Protein AF-A0A3A4VV15-F1 (afdb_monomer)

Solvent-accessible surface area (backbone atoms only — not comparable to full-atom values): 4952 Å² total; per-residue (Å²): 114,47,76,54,71,45,36,77,77,74,54,26,33,88,49,68,53,83,89,43,46,68,59,48,43,64,73,74,45,69,90,65,75,90,44,69,48,74,42,68,45,74,92,57,48,87,40,56,74,46,74,42,51,92,79,75,78,85,54,70,32,43,31,31,53,48,59,46,52,63,87,14,50,79,45,78,44,75,62,129

Foldseek 3Di:
DADDPCCVVPQWDWDADPVCVVVCCVPPVPPPAFDKDWDFQPVPFPFDWDFDDPPPPPGTTIITRDGGDCVRGPDIDGDD

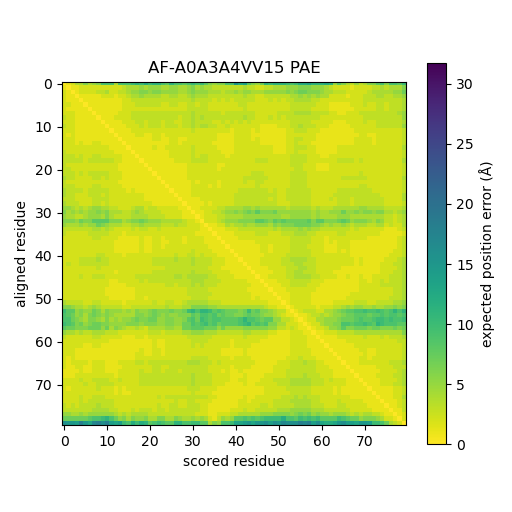Radius of gyration: 12.59 Å; Cα contacts (8 Å, |Δi|>4): 123; chains: 1; bounding box: 30×32×28 Å

Nearest PDB structures (foldseek):
  2o0q-assembly1_A  TM=8.803E-01  e=4.256E-04  Caulobacter vibrioides
  2o0p-assembly1_A  TM=8.741E-01  e=4.518E-04  Caulobacter vibrioides

Sequence (80 aa):
MYSADSLVKEGFIHCCTKSQVEGVIKAWFRGESDLILLEIEPALLSAEVKYEDSHGTGELFPHVYGPLNLDAVIRATVCA

Structure (mmCIF, N/CA/C/O backbone):
data_AF-A0A3A4VV15-F1
#
_entry.id   AF-A0A3A4VV15-F1
#
loop_
_atom_site.group_PDB
_atom_site.id
_atom_site.type_symbol
_atom_site.label_atom_id
_atom_site.label_alt_id
_atom_site.label_comp_id
_atom_site.label_asym_id
_atom_site.label_entity_id
_atom_site.label_seq_id
_atom_site.pdbx_PDB_ins_code
_atom_site.Cartn_x
_atom_site.Cartn_y
_atom_site.Cartn_z
_atom_site.occupancy
_atom_site.B_iso_or_equiv
_atom_site.auth_seq_id
_atom_site.auth_comp_id
_atom_site.auth_asym_id
_atom_site.auth_atom_id
_atom_site.pdbx_PDB_model_num
ATOM 1 N N . MET A 1 1 ? -1.164 -11.937 -10.214 1.00 84.31 1 MET A N 1
ATOM 2 C CA . MET A 1 1 ? -0.871 -10.511 -9.963 1.00 84.31 1 MET A CA 1
ATOM 3 C C . MET A 1 1 ? -2.171 -9.829 -9.588 1.00 84.31 1 MET A C 1
ATOM 5 O O . MET A 1 1 ? -3.196 -10.187 -10.158 1.00 84.31 1 MET A O 1
ATOM 9 N N . TYR A 1 2 ? -2.132 -8.916 -8.625 1.00 93.19 2 TYR A N 1
ATOM 10 C CA . TYR A 1 2 ? -3.272 -8.100 -8.211 1.00 93.19 2 TYR A CA 1
ATOM 11 C C . TYR A 1 2 ? -3.205 -6.725 -8.889 1.00 93.19 2 TYR A C 1
ATOM 13 O O . TYR A 1 2 ? -2.118 -6.184 -9.087 1.00 93.19 2 TYR A O 1
ATOM 21 N N . SER A 1 3 ? -4.360 -6.161 -9.236 1.00 93.31 3 SER A N 1
ATOM 22 C CA . SER A 1 3 ? -4.486 -4.805 -9.774 1.00 93.31 3 SER A CA 1
ATOM 23 C C . SER A 1 3 ? -5.574 -4.073 -9.004 1.00 93.31 3 SER A C 1
ATOM 25 O O . SER A 1 3 ? -6.664 -4.614 -8.837 1.00 93.31 3 SER A O 1
ATOM 27 N N . ALA A 1 4 ? -5.281 -2.850 -8.566 1.00 94.31 4 ALA A N 1
ATOM 28 C CA . ALA A 1 4 ? -6.262 -1.973 -7.936 1.00 94.31 4 ALA A CA 1
ATOM 29 C C . ALA A 1 4 ? -6.911 -1.044 -8.971 1.00 94.31 4 ALA A C 1
ATOM 31 O O . ALA A 1 4 ? -6.314 -0.734 -10.004 1.00 94.31 4 ALA A O 1
ATOM 32 N N . ASP A 1 5 ? -8.097 -0.532 -8.652 1.00 96.69 5 ASP A N 1
ATOM 33 C CA . ASP A 1 5 ? -8.786 0.497 -9.439 1.00 96.69 5 ASP A CA 1
ATOM 34 C C . ASP A 1 5 ? -7.937 1.762 -9.637 1.00 96.69 5 ASP A C 1
ATOM 36 O O . ASP A 1 5 ? -7.945 2.349 -10.721 1.00 96.69 5 ASP A O 1
ATOM 40 N N . SER A 1 6 ? -7.185 2.170 -8.609 1.00 96.44 6 SER A N 1
ATOM 41 C CA . SER A 1 6 ? -6.311 3.347 -8.664 1.00 96.44 6 SER A CA 1
ATOM 42 C C . SER A 1 6 ? -5.182 3.172 -9.683 1.00 96.44 6 SER A C 1
ATOM 44 O O . SER A 1 6 ? -4.803 4.130 -10.344 1.00 96.44 6 SER A O 1
ATOM 46 N N . LEU A 1 7 ? -4.704 1.944 -9.927 1.00 97.19 7 LEU A N 1
ATOM 47 C CA . LEU A 1 7 ? -3.695 1.705 -10.963 1.00 97.19 7 LEU A CA 1
ATOM 48 C C . LEU A 1 7 ? -4.234 2.058 -12.356 1.00 97.19 7 LEU A C 1
ATOM 50 O O . LEU A 1 7 ? -3.506 2.602 -13.178 1.00 97.19 7 LEU A O 1
ATOM 54 N N . VAL A 1 8 ? -5.516 1.784 -12.609 1.00 96.69 8 VAL A N 1
ATOM 55 C CA . VAL A 1 8 ? -6.171 2.085 -13.891 1.00 96.69 8 VAL A CA 1
ATOM 56 C C . VAL A 1 8 ? -6.523 3.569 -14.008 1.00 96.69 8 VAL A C 1
ATOM 58 O O . VAL A 1 8 ? -6.398 4.142 -15.08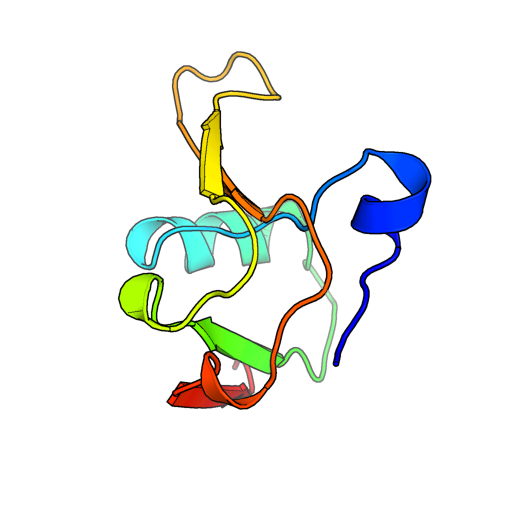8 1.00 96.69 8 VAL A O 1
ATOM 61 N N . LYS A 1 9 ? -6.987 4.187 -12.916 1.00 97.38 9 LYS A N 1
ATOM 62 C CA . LYS A 1 9 ? -7.493 5.572 -12.913 1.00 97.38 9 LYS A CA 1
ATOM 63 C C . LYS A 1 9 ? -6.389 6.618 -12.745 1.00 97.38 9 LYS A C 1
ATOM 65 O O . LYS A 1 9 ? -6.480 7.690 -13.333 1.00 97.38 9 LYS A O 1
ATOM 70 N N . GLU A 1 10 ? -5.370 6.304 -11.954 1.00 96.38 10 GLU A N 1
ATOM 71 C CA . GLU A 1 10 ? -4.356 7.250 -11.466 1.00 96.38 10 GLU A CA 1
ATOM 72 C C . GLU A 1 10 ? -2.930 6.836 -11.860 1.00 96.38 10 GLU A C 1
ATOM 74 O O . GLU A 1 10 ? -2.021 7.662 -11.863 1.00 96.38 10 GLU A O 1
ATOM 79 N N . GLY A 1 11 ? -2.730 5.574 -12.257 1.00 97.00 11 GLY A N 1
ATOM 80 C CA . GLY A 1 11 ? -1.436 5.053 -12.707 1.00 97.00 11 GLY A CA 1
ATOM 81 C C . GLY A 1 11 ? -0.589 4.407 -11.609 1.00 97.00 11 GLY A C 1
ATOM 82 O O . GLY A 1 11 ? 0.524 3.966 -11.895 1.00 97.00 11 GLY A O 1
ATOM 83 N N . PHE A 1 12 ? -1.102 4.306 -10.377 1.00 97.31 12 PHE A N 1
ATOM 84 C CA . PHE A 1 12 ? -0.414 3.657 -9.257 1.00 97.31 12 PHE A CA 1
ATOM 85 C C . PHE A 1 12 ? -1.375 3.082 -8.202 1.00 97.31 12 PHE A C 1
ATOM 87 O O . PHE A 1 12 ? -2.549 3.443 -8.112 1.00 97.31 12 PHE A O 1
ATOM 94 N N . ILE A 1 13 ? -0.879 2.153 -7.385 1.00 97.56 13 ILE A N 1
ATOM 95 C CA . ILE A 1 13 ? -1.581 1.624 -6.209 1.00 97.56 13 ILE A CA 1
ATOM 96 C C . ILE A 1 13 ? -1.165 2.442 -4.985 1.00 97.56 13 ILE A C 1
ATOM 98 O O . ILE A 1 13 ? 0.030 2.537 -4.695 1.00 97.56 13 ILE A O 1
ATOM 102 N N . HIS A 1 14 ? -2.136 3.002 -4.257 1.00 97.25 14 HIS A N 1
ATOM 103 C CA . HIS A 1 14 ? -1.862 3.662 -2.981 1.00 97.25 14 HIS A CA 1
ATOM 104 C C . HIS A 1 14 ? -1.412 2.650 -1.936 1.00 97.25 14 HIS A C 1
ATOM 106 O O . HIS A 1 14 ? -2.063 1.627 -1.714 1.00 97.25 14 HIS A O 1
ATOM 112 N N . CYS A 1 15 ? -0.312 2.952 -1.264 1.00 97.19 15 CYS A N 1
ATOM 113 C CA . CYS A 1 15 ? 0.147 2.232 -0.092 1.00 97.19 15 CYS A CA 1
ATOM 114 C C . CYS A 1 15 ? 0.427 3.233 1.030 1.00 97.19 15 CYS A C 1
ATOM 116 O O . CYS A 1 15 ? 0.446 4.447 0.838 1.00 97.19 15 CYS A O 1
ATOM 118 N N . CYS A 1 16 ? 0.648 2.715 2.230 1.00 97.06 16 CYS A N 1
ATOM 119 C CA . CYS A 1 16 ? 1.072 3.518 3.362 1.00 97.06 16 CYS A CA 1
ATOM 120 C C . CYS A 1 16 ? 2.175 2.792 4.124 1.00 97.06 16 CYS A C 1
ATOM 122 O O . CYS A 1 16 ? 2.308 1.568 4.054 1.00 97.06 16 CYS A O 1
ATOM 124 N N . THR A 1 17 ? 2.995 3.555 4.834 1.00 97.06 17 THR A N 1
ATOM 125 C CA . THR A 1 17 ? 3.957 2.982 5.774 1.00 97.06 17 THR A CA 1
ATOM 126 C C . THR A 1 17 ? 3.233 2.444 7.004 1.00 97.06 17 THR A C 1
ATOM 128 O O . THR A 1 17 ? 2.109 2.834 7.322 1.00 97.06 17 THR A O 1
ATOM 131 N N . LYS A 1 18 ? 3.909 1.582 7.767 1.00 96.06 18 LYS A N 1
ATOM 132 C CA . LYS A 1 18 ? 3.346 0.989 8.985 1.00 96.06 18 LYS A CA 1
ATOM 133 C C . LYS A 1 18 ? 2.819 2.031 9.983 1.00 96.06 18 LYS A C 1
ATOM 135 O O . LYS A 1 18 ? 1.786 1.801 10.601 1.00 96.06 18 LYS A O 1
ATOM 140 N N . SER A 1 19 ? 3.504 3.164 10.144 1.00 96.38 19 SER A N 1
ATOM 141 C CA . SER A 1 19 ? 3.085 4.244 11.052 1.00 96.38 19 SER A CA 1
ATOM 142 C C . SER A 1 19 ? 1.858 5.018 10.565 1.00 96.38 19 SER A C 1
ATOM 144 O O . SER A 1 19 ? 1.210 5.676 11.368 1.00 96.38 19 SER A O 1
ATOM 146 N N . GLN A 1 20 ? 1.531 4.937 9.274 1.00 96.44 20 GLN A N 1
ATOM 147 C CA . GLN A 1 20 ? 0.411 5.652 8.655 1.00 96.44 20 GLN A CA 1
ATOM 148 C C . GLN A 1 20 ? -0.891 4.839 8.640 1.00 96.44 20 GLN A C 1
ATOM 150 O O . GLN A 1 20 ? -1.956 5.410 8.409 1.00 96.44 20 GLN A O 1
ATOM 155 N N . VAL A 1 21 ? -0.830 3.529 8.910 1.00 95.56 21 VAL A N 1
ATOM 156 C CA . VAL A 1 21 ? -1.973 2.602 8.799 1.00 95.56 21 VAL A CA 1
ATOM 157 C C . VAL A 1 21 ? -3.199 3.090 9.574 1.00 95.56 21 VAL A C 1
ATOM 159 O O . VAL A 1 21 ? -4.287 3.156 9.010 1.00 95.56 21 VAL A O 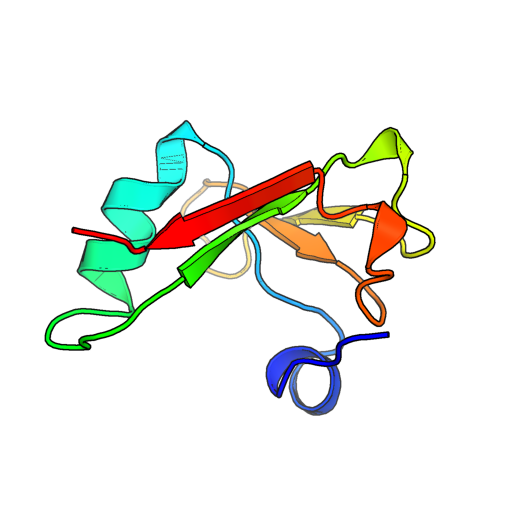1
ATOM 162 N N . GLU A 1 22 ? -3.038 3.476 10.843 1.00 94.50 22 GLU A N 1
ATOM 163 C CA . GLU A 1 22 ? -4.160 3.935 11.677 1.00 94.50 22 GLU A CA 1
ATOM 164 C C . GLU A 1 22 ? -4.827 5.193 11.093 1.00 94.50 22 GLU A C 1
ATOM 166 O O . GLU A 1 22 ? -6.055 5.278 11.010 1.00 94.50 22 GLU A O 1
ATOM 171 N N . GLY A 1 23 ? -4.017 6.150 10.628 1.00 94.44 23 GLY A N 1
ATOM 172 C CA . GLY A 1 23 ? -4.500 7.369 9.984 1.00 94.44 23 GLY A CA 1
ATOM 173 C C . GLY A 1 23 ? -5.260 7.076 8.690 1.00 94.44 23 GLY A C 1
ATOM 174 O O . GLY A 1 23 ? -6.348 7.615 8.485 1.00 94.44 23 GLY A O 1
ATOM 175 N N . VAL A 1 24 ? -4.733 6.174 7.858 1.00 94.56 24 VAL A N 1
ATOM 176 C CA . VAL A 1 24 ? -5.354 5.760 6.591 1.00 94.56 24 VAL A CA 1
ATOM 177 C C . VAL A 1 24 ? -6.685 5.051 6.824 1.00 94.56 24 VAL A C 1
ATOM 179 O O . VAL A 1 24 ? -7.673 5.410 6.184 1.00 94.56 24 VAL A O 1
ATOM 182 N N . ILE A 1 25 ? -6.751 4.104 7.766 1.00 94.56 25 ILE A N 1
ATOM 183 C CA . ILE A 1 25 ? -8.001 3.409 8.116 1.00 94.56 25 ILE A CA 1
ATOM 184 C C . ILE A 1 25 ? -9.058 4.420 8.568 1.00 94.56 25 ILE A C 1
ATOM 186 O O . ILE A 1 25 ? -10.187 4.409 8.075 1.00 94.56 25 ILE A O 1
ATOM 190 N N . LYS A 1 26 ? -8.684 5.345 9.459 1.00 93.81 26 LYS A N 1
ATOM 191 C CA . LYS A 1 26 ? -9.598 6.366 9.984 1.00 93.81 26 LYS A CA 1
ATOM 192 C C . LYS A 1 26 ? -10.094 7.336 8.908 1.00 93.81 26 LYS A C 1
ATOM 194 O O . LYS A 1 26 ? -11.243 7.772 8.984 1.00 93.81 26 LYS A O 1
ATOM 199 N N . ALA A 1 27 ? -9.235 7.705 7.960 1.00 93.12 27 ALA A N 1
ATOM 200 C CA . ALA A 1 27 ? -9.552 8.681 6.923 1.00 93.12 27 ALA A CA 1
ATOM 201 C C . ALA A 1 27 ? -10.378 8.085 5.774 1.00 93.12 27 ALA A C 1
ATOM 203 O O . ALA A 1 27 ? -11.334 8.721 5.333 1.00 93.12 27 ALA A O 1
ATOM 204 N N . TRP A 1 28 ? -10.033 6.879 5.313 1.00 92.88 28 TRP A N 1
ATOM 205 C CA . TRP A 1 28 ? -10.532 6.336 4.042 1.00 92.88 28 TRP A CA 1
ATOM 206 C C . TRP A 1 28 ? -11.434 5.112 4.176 1.00 92.88 28 TRP A C 1
ATOM 208 O O . TRP A 1 28 ? -12.245 4.868 3.291 1.00 92.88 28 TRP A O 1
ATOM 218 N N . PHE A 1 29 ? -11.334 4.364 5.276 1.00 93.38 29 PHE A N 1
ATOM 219 C CA . PHE A 1 29 ? -12.042 3.090 5.451 1.00 93.38 29 PHE A CA 1
ATOM 220 C C . PHE A 1 29 ? -13.003 3.105 6.648 1.00 93.38 29 PHE A C 1
ATOM 222 O O . PHE A 1 29 ? -13.320 2.077 7.247 1.00 93.38 29 PHE A O 1
ATOM 229 N N . ARG A 1 30 ? -13.472 4.293 7.042 1.00 93.19 30 ARG A N 1
ATOM 230 C CA . ARG A 1 30 ? -14.366 4.449 8.190 1.00 93.19 30 ARG A CA 1
ATOM 231 C C . ARG A 1 30 ? -15.715 3.778 7.926 1.00 93.19 30 ARG A C 1
ATOM 233 O O . ARG A 1 30 ? -16.492 4.256 7.109 1.00 93.19 30 ARG A O 1
ATOM 240 N N . GLY A 1 31 ? -16.035 2.767 8.732 1.00 91.62 31 GLY A N 1
ATOM 241 C CA . GLY A 1 31 ? -17.310 2.046 8.663 1.00 91.62 31 GLY A CA 1
ATOM 242 C C . GLY A 1 31 ? -17.292 0.833 7.734 1.00 91.62 31 GLY A C 1
ATOM 243 O O . GLY A 1 31 ? -18.300 0.138 7.662 1.00 91.62 31 GLY A O 1
ATOM 244 N N . GLU A 1 32 ? -16.163 0.560 7.081 1.00 93.25 32 GLU A N 1
ATOM 245 C CA . GLU A 1 32 ? -15.953 -0.665 6.314 1.00 93.25 32 GLU A CA 1
ATOM 246 C C . GLU A 1 32 ? -15.654 -1.844 7.252 1.00 93.25 32 GLU A C 1
ATOM 248 O O . GLU A 1 32 ? -14.935 -1.696 8.244 1.00 93.25 32 GLU A O 1
ATOM 253 N N . SER A 1 33 ? -16.201 -3.018 6.932 1.00 90.62 33 SER A N 1
ATOM 254 C CA . SER A 1 33 ? -15.874 -4.292 7.582 1.00 90.62 33 SER A CA 1
ATOM 255 C C . SER A 1 33 ? -15.006 -5.157 6.671 1.00 90.62 33 SER A C 1
ATOM 257 O O . SER A 1 33 ? -14.843 -4.869 5.489 1.00 90.62 33 SER A O 1
ATOM 259 N N . ASP A 1 34 ? -14.435 -6.228 7.228 1.00 91.38 34 ASP A N 1
ATOM 260 C CA . ASP A 1 34 ? -13.713 -7.259 6.464 1.00 91.38 34 ASP A CA 1
ATOM 261 C C . ASP A 1 34 ? -12.491 -6.737 5.684 1.00 91.38 34 ASP A C 1
ATOM 263 O O . ASP A 1 34 ? -12.046 -7.331 4.699 1.00 91.38 34 ASP A O 1
ATOM 267 N N . LEU A 1 35 ? -11.909 -5.628 6.151 1.00 94.88 35 LEU A N 1
ATOM 268 C CA . LEU A 1 35 ? -10.683 -5.070 5.595 1.00 94.88 35 LEU A CA 1
ATOM 269 C C . LEU A 1 35 ? -9.507 -6.013 5.849 1.00 94.88 35 LEU A C 1
ATOM 271 O O . LEU A 1 35 ? -9.309 -6.507 6.960 1.00 94.88 35 LEU A O 1
ATOM 275 N N . ILE A 1 36 ? -8.679 -6.196 4.824 1.00 95.50 36 ILE A N 1
ATOM 276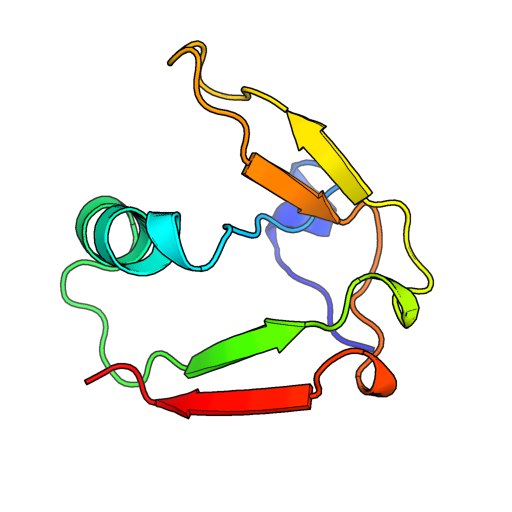 C CA . ILE A 1 36 ? -7.425 -6.939 4.917 1.00 95.50 36 ILE A CA 1
ATOM 277 C C . ILE A 1 36 ? -6.259 -5.968 4.750 1.00 95.50 36 ILE A C 1
ATOM 279 O O . ILE A 1 36 ? -6.135 -5.298 3.725 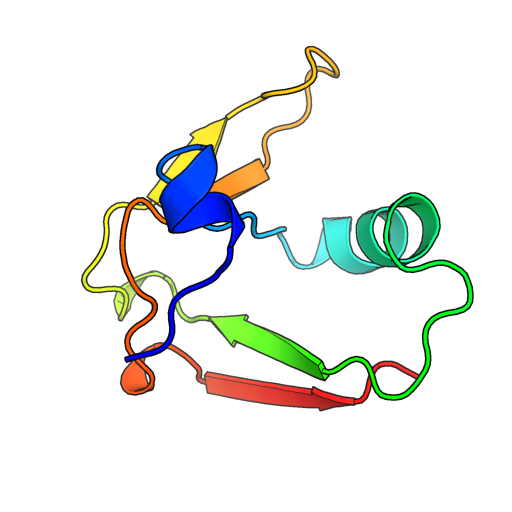1.00 95.50 36 ILE A O 1
ATOM 283 N N . LEU A 1 37 ? -5.369 -5.940 5.737 1.00 96.69 37 LEU A N 1
ATOM 284 C CA . LEU A 1 37 ? -4.066 -5.300 5.640 1.00 96.69 37 LEU A CA 1
ATOM 285 C C . LEU A 1 37 ? -3.076 -6.267 4.985 1.00 96.69 37 LEU A C 1
ATOM 287 O O . LEU A 1 37 ? -2.830 -7.360 5.503 1.00 96.69 37 LEU A O 1
ATOM 291 N N . LEU A 1 38 ? -2.504 -5.846 3.858 1.00 97.56 38 LEU A N 1
ATOM 292 C CA . LEU A 1 38 ? -1.429 -6.553 3.168 1.00 97.56 38 LEU A CA 1
ATOM 293 C C . LEU A 1 38 ? -0.093 -5.889 3.500 1.00 97.56 38 LEU A C 1
ATOM 295 O O . LEU A 1 38 ? 0.110 -4.712 3.209 1.00 97.56 38 LEU A O 1
ATOM 299 N N . GLU A 1 39 ? 0.827 -6.650 4.081 1.00 97.88 39 GLU A N 1
ATOM 300 C CA . GLU A 1 39 ? 2.209 -6.212 4.261 1.00 97.88 39 GLU A CA 1
ATOM 301 C C . GLU A 1 39 ? 3.049 -6.662 3.080 1.00 97.88 39 GLU A C 1
ATOM 303 O O . GLU A 1 39 ? 3.120 -7.851 2.760 1.00 97.88 39 GLU A O 1
ATOM 308 N N . ILE A 1 40 ? 3.679 -5.680 2.445 1.00 98.19 40 ILE A N 1
ATOM 309 C CA . ILE A 1 40 ? 4.444 -5.839 1.217 1.00 98.19 40 ILE A CA 1
ATOM 310 C C . ILE A 1 40 ? 5.920 -5.622 1.548 1.00 98.19 40 ILE A C 1
ATOM 312 O O . ILE A 1 40 ? 6.261 -4.608 2.155 1.00 98.19 40 ILE A O 1
ATOM 316 N N . GLU A 1 41 ? 6.783 -6.554 1.147 1.00 97.75 41 GLU A N 1
ATOM 317 C CA . GLU A 1 41 ? 8.239 -6.398 1.179 1.00 97.75 41 GLU A CA 1
ATOM 318 C C . GLU A 1 41 ? 8.687 -5.635 -0.078 1.00 97.75 41 GLU A C 1
ATOM 320 O O . GLU A 1 41 ? 8.634 -6.196 -1.179 1.00 97.75 41 GLU A O 1
ATOM 325 N N . PRO A 1 42 ? 9.129 -4.365 0.034 1.00 95.38 42 PRO A N 1
ATOM 326 C CA . PRO A 1 42 ? 9.448 -3.554 -1.136 1.00 95.38 42 PRO A CA 1
ATOM 327 C C . PRO A 1 42 ? 10.587 -4.127 -1.981 1.00 95.38 42 PRO A C 1
ATOM 329 O O . PRO A 1 42 ? 10.594 -3.933 -3.193 1.00 95.38 42 PRO A O 1
ATOM 332 N N . ALA A 1 43 ? 11.524 -4.863 -1.372 1.00 97.00 43 ALA A N 1
ATOM 333 C CA . ALA A 1 43 ? 12.630 -5.489 -2.099 1.00 97.00 43 ALA A CA 1
ATOM 334 C C . ALA A 1 43 ? 12.184 -6.616 -3.053 1.00 97.00 43 ALA A C 1
ATOM 336 O O . ALA A 1 43 ? 12.946 -7.003 -3.938 1.00 97.00 43 ALA A O 1
ATOM 337 N N . LEU A 1 44 ? 10.970 -7.145 -2.874 1.00 98.00 44 LEU A N 1
ATOM 338 C CA . LEU A 1 44 ? 10.387 -8.190 -3.719 1.00 98.00 44 LEU A CA 1
ATOM 339 C C . LEU A 1 44 ? 9.429 -7.626 -4.777 1.00 98.00 44 LEU A C 1
ATOM 341 O O . LEU A 1 44 ? 8.908 -8.384 -5.597 1.00 98.00 44 LEU A O 1
ATOM 345 N N . LEU A 1 45 ? 9.166 -6.315 -4.776 1.00 97.81 45 LEU A N 1
ATOM 346 C CA . LEU A 1 45 ? 8.293 -5.703 -5.770 1.00 97.81 45 LEU A CA 1
ATOM 347 C C . LEU A 1 45 ? 8.956 -5.678 -7.146 1.00 97.81 45 LEU A C 1
ATOM 349 O O . LEU A 1 45 ? 10.084 -5.227 -7.324 1.00 97.81 45 LEU A O 1
ATOM 353 N N . SER A 1 46 ? 8.195 -6.127 -8.140 1.00 97.44 46 SER A N 1
ATOM 354 C CA . SER A 1 46 ? 8.564 -6.008 -9.555 1.00 97.44 46 SER A CA 1
ATOM 355 C C . SER A 1 46 ? 8.283 -4.615 -10.130 1.00 97.44 46 SER A C 1
ATOM 357 O O . SER A 1 46 ? 8.876 -4.230 -11.137 1.00 97.44 46 SER A O 1
ATOM 359 N N . ALA A 1 47 ? 7.376 -3.867 -9.499 1.00 97.62 47 ALA A N 1
ATOM 360 C CA . ALA A 1 47 ? 6.984 -2.521 -9.890 1.00 97.62 47 ALA A CA 1
ATOM 361 C C . ALA A 1 47 ? 7.797 -1.451 -9.144 1.00 97.62 47 ALA A C 1
ATOM 363 O O . ALA A 1 47 ? 8.238 -1.657 -8.014 1.00 97.62 47 ALA A O 1
ATOM 364 N N . GLU A 1 48 ? 7.957 -0.285 -9.771 1.00 97.81 48 GLU A N 1
ATOM 365 C CA . GLU A 1 48 ? 8.612 0.870 -9.156 1.00 97.81 48 GLU A CA 1
ATOM 366 C C . GLU A 1 48 ? 7.778 1.411 -7.984 1.00 97.81 48 GLU A C 1
ATOM 368 O O . GLU A 1 48 ? 6.551 1.499 -8.072 1.00 97.81 48 GLU A O 1
ATOM 373 N N . VAL A 1 49 ? 8.453 1.814 -6.903 1.00 98.00 49 VAL A N 1
ATOM 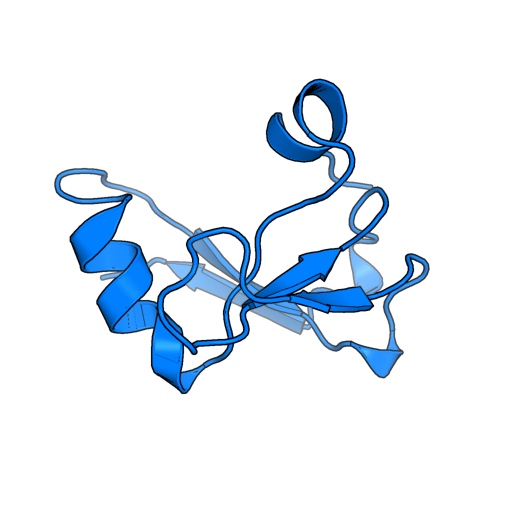374 C CA . VAL A 1 49 ? 7.836 2.487 -5.755 1.00 98.00 49 VAL A CA 1
ATOM 375 C C . VAL A 1 49 ? 8.369 3.908 -5.648 1.00 98.00 49 VAL A C 1
ATOM 377 O O . VAL A 1 49 ? 9.585 4.103 -5.601 1.00 98.00 49 VAL A O 1
ATOM 380 N N . LYS A 1 50 ? 7.474 4.895 -5.551 1.00 97.69 50 LYS A N 1
ATOM 381 C CA . LYS A 1 50 ? 7.843 6.293 -5.268 1.00 97.69 50 LYS A CA 1
ATOM 382 C C . LYS A 1 50 ? 7.159 6.768 -4.007 1.00 97.69 50 LYS A C 1
ATOM 384 O O . LYS A 1 50 ? 6.027 6.393 -3.740 1.00 97.69 50 LYS A O 1
ATOM 389 N N . TYR A 1 51 ? 7.866 7.587 -3.242 1.00 97.56 51 TYR A N 1
ATOM 390 C CA . TYR A 1 51 ? 7.322 8.259 -2.072 1.00 97.56 51 TYR A CA 1
ATOM 391 C C . TYR A 1 51 ? 6.957 9.681 -2.471 1.00 97.56 51 TYR A C 1
ATOM 393 O O . TYR A 1 51 ? 7.842 10.461 -2.825 1.00 97.56 51 TYR A O 1
ATOM 401 N N . GLU A 1 52 ? 5.670 10.001 -2.436 1.00 97.25 52 GLU A N 1
ATOM 402 C CA . GLU A 1 52 ? 5.146 11.268 -2.943 1.00 97.25 52 GLU A CA 1
ATOM 403 C C . GLU A 1 52 ? 4.103 11.856 -1.998 1.00 97.25 52 GLU A C 1
ATOM 405 O O . GLU A 1 52 ? 3.400 11.136 -1.291 1.00 97.25 52 GLU A O 1
ATOM 410 N N . ASP A 1 53 ? 3.997 13.181 -2.011 1.00 94.31 53 ASP A N 1
ATOM 411 C CA . ASP A 1 53 ? 2.948 13.923 -1.321 1.00 94.31 53 ASP A CA 1
ATOM 412 C C . ASP A 1 53 ? 1.873 14.325 -2.337 1.00 94.31 53 ASP A C 1
ATOM 414 O O . ASP A 1 53 ? 1.892 15.420 -2.903 1.00 94.31 53 ASP A O 1
ATOM 418 N N . SER A 1 54 ? 0.938 13.413 -2.607 1.00 83.62 54 SER A N 1
ATOM 419 C CA . SER A 1 54 ? -0.150 13.661 -3.564 1.00 83.62 54 SER A CA 1
ATOM 420 C C . SER A 1 54 ? -1.191 14.665 -3.068 1.00 83.62 54 SER A C 1
ATOM 422 O O . SER A 1 54 ? -2.004 15.135 -3.864 1.00 83.62 54 SER A O 1
ATOM 424 N N . HIS A 1 55 ? -1.194 14.997 -1.774 1.00 82.31 55 HIS A N 1
ATOM 425 C CA . HIS A 1 55 ? -2.216 15.849 -1.161 1.00 82.31 55 HIS A CA 1
ATOM 426 C C . HIS A 1 55 ? -1.682 17.207 -0.683 1.00 82.31 55 HIS A C 1
ATOM 428 O O . HIS A 1 55 ? -2.461 18.019 -0.183 1.00 82.31 55 HIS A O 1
ATOM 434 N N . GLY A 1 56 ? -0.386 17.482 -0.853 1.00 86.88 56 GLY A N 1
ATOM 435 C CA . GLY A 1 56 ? 0.256 18.715 -0.397 1.00 86.88 56 GLY A CA 1
ATOM 436 C C . GLY A 1 56 ? 0.281 18.855 1.128 1.00 86.88 56 GLY A C 1
ATOM 437 O O . GLY A 1 56 ? 0.277 19.979 1.635 1.00 86.88 56 GLY A O 1
ATOM 438 N N . THR A 1 57 ? 0.238 17.743 1.866 1.00 86.62 57 THR A N 1
ATOM 439 C CA . THR A 1 57 ? 0.204 17.732 3.340 1.00 86.62 57 THR A CA 1
ATOM 440 C C . THR A 1 57 ? 1.598 17.803 3.966 1.00 86.62 57 THR A C 1
ATOM 442 O O . THR A 1 57 ? 1.720 17.970 5.180 1.00 86.62 57 THR A O 1
ATOM 445 N N . GLY A 1 58 ? 2.651 17.687 3.155 1.00 91.94 58 GLY A N 1
ATOM 446 C CA . GLY A 1 58 ? 4.036 17.514 3.579 1.00 91.94 58 GLY A CA 1
ATOM 447 C C . GLY A 1 58 ? 4.378 16.075 3.975 1.00 91.94 58 GLY A C 1
ATOM 448 O O . GLY A 1 58 ? 5.502 15.821 4.408 1.00 91.94 58 GLY A O 1
ATOM 449 N N . GLU A 1 59 ? 3.436 15.139 3.844 1.00 94.38 59 GLU A N 1
ATOM 450 C CA . GLU A 1 59 ? 3.624 13.736 4.197 1.00 94.38 59 GLU A CA 1
ATOM 451 C C . GLU A 1 59 ? 3.754 12.870 2.941 1.00 94.38 59 GLU A C 1
ATOM 453 O O . GLU A 1 59 ? 2.938 12.945 2.026 1.00 94.38 59 GLU A O 1
ATOM 458 N N . LEU A 1 60 ? 4.786 12.027 2.905 1.00 97.56 60 LEU A N 1
ATOM 459 C CA . LEU A 1 60 ? 5.036 11.138 1.777 1.00 97.56 60 LEU A CA 1
ATOM 460 C C . LEU A 1 60 ? 4.349 9.788 1.981 1.00 97.56 60 LEU A C 1
ATOM 462 O O . LEU A 1 60 ? 4.507 9.147 3.027 1.00 97.56 60 LEU A O 1
ATOM 466 N N . PHE A 1 61 ? 3.665 9.324 0.941 1.00 97.69 61 PHE A N 1
ATOM 467 C CA . PHE A 1 61 ? 3.073 7.993 0.864 1.00 97.69 61 PHE A CA 1
ATOM 468 C C . PHE A 1 61 ? 3.733 7.181 -0.257 1.00 97.69 61 PHE A C 1
ATOM 470 O O . PHE A 1 61 ? 4.072 7.743 -1.301 1.00 97.69 61 PHE A O 1
ATOM 477 N N . PRO A 1 62 ? 3.955 5.869 -0.059 1.00 98.00 62 PRO A N 1
ATOM 478 C CA . PRO A 1 62 ? 4.439 4.996 -1.114 1.00 98.00 62 PRO A CA 1
ATOM 479 C C . PRO A 1 62 ? 3.346 4.727 -2.159 1.00 98.00 62 PRO A C 1
ATOM 481 O O . PRO A 1 62 ? 2.246 4.281 -1.833 1.00 98.00 62 PRO A O 1
ATOM 484 N N . HIS A 1 63 ? 3.689 4.915 -3.428 1.00 98.19 63 HIS A N 1
ATOM 485 C CA . HIS A 1 63 ? 2.883 4.574 -4.595 1.00 98.19 63 HIS A CA 1
ATOM 486 C C . HIS A 1 63 ? 3.578 3.496 -5.417 1.00 98.19 63 HIS A C 1
ATOM 488 O O . HIS A 1 63 ? 4.746 3.649 -5.778 1.00 98.19 63 HIS A O 1
ATOM 494 N N . VAL A 1 64 ? 2.860 2.412 -5.722 1.00 98.19 64 VAL A N 1
ATOM 495 C CA . VAL A 1 64 ? 3.368 1.306 -6.547 1.00 98.19 64 VAL A CA 1
ATOM 496 C C . VAL A 1 64 ? 2.903 1.498 -7.992 1.00 98.19 64 VAL A C 1
ATOM 498 O O . VAL A 1 64 ? 1.712 1.384 -8.284 1.00 98.19 64 VAL A O 1
ATOM 501 N N . TYR A 1 65 ? 3.834 1.764 -8.907 1.00 97.75 65 TYR A N 1
ATOM 502 C CA . TYR A 1 65 ? 3.570 2.046 -10.327 1.00 97.75 65 TYR A CA 1
ATOM 503 C C . TYR A 1 65 ? 3.494 0.767 -11.162 1.00 97.75 65 TYR A C 1
ATOM 505 O O . TYR A 1 65 ? 4.266 0.541 -12.095 1.00 97.75 65 TYR A O 1
ATOM 513 N N . GLY A 1 66 ? 2.571 -0.114 -10.793 1.00 97.38 66 GLY A N 1
ATOM 514 C CA . GLY A 1 66 ? 2.354 -1.372 -11.492 1.00 97.38 66 GLY A CA 1
ATOM 515 C C . GLY A 1 66 ? 1.481 -2.339 -10.702 1.00 97.38 66 GLY A C 1
ATOM 516 O O . GLY A 1 66 ? 1.093 -2.050 -9.567 1.00 97.38 66 GLY A O 1
ATOM 517 N N . PRO A 1 67 ? 1.140 -3.492 -11.299 1.00 97.56 67 PRO A N 1
ATOM 518 C CA . PRO A 1 67 ? 0.400 -4.528 -10.599 1.00 97.56 67 PRO A CA 1
ATOM 519 C C . PRO A 1 67 ? 1.227 -5.099 -9.440 1.00 97.56 67 PRO A C 1
ATOM 521 O O . PRO A 1 67 ? 2.444 -5.250 -9.536 1.00 97.56 67 PRO A O 1
ATOM 524 N N . LEU A 1 68 ? 0.551 -5.482 -8.358 1.00 97.62 68 LEU A N 1
ATOM 525 C CA . LEU A 1 68 ? 1.180 -6.112 -7.200 1.00 97.62 68 LEU A CA 1
ATOM 526 C C . LEU A 1 68 ? 1.439 -7.598 -7.487 1.00 97.62 68 LEU A C 1
ATOM 528 O O . LEU A 1 68 ? 0.508 -8.395 -7.684 1.00 97.62 68 LEU A O 1
ATOM 532 N N . ASN A 1 69 ? 2.711 -7.990 -7.510 1.00 97.81 69 ASN A N 1
ATOM 533 C CA . ASN A 1 69 ? 3.115 -9.392 -7.527 1.00 97.81 69 ASN A CA 1
ATOM 534 C C . ASN A 1 69 ? 2.918 -10.023 -6.133 1.00 97.81 69 ASN A C 1
ATOM 536 O O . ASN A 1 69 ? 3.233 -9.417 -5.115 1.00 97.81 69 ASN A O 1
ATOM 540 N N . LEU A 1 70 ? 2.312 -11.218 -6.083 1.00 96.50 70 LEU A N 1
ATOM 541 C CA . LEU A 1 70 ? 1.833 -11.821 -4.826 1.00 96.50 70 LEU A CA 1
ATOM 542 C C . LEU A 1 70 ? 2.966 -12.316 -3.923 1.00 96.50 70 LEU A C 1
ATOM 544 O O . LEU A 1 70 ? 2.799 -12.371 -2.713 1.00 96.50 70 LEU A O 1
ATOM 548 N N . ASP A 1 71 ? 4.109 -12.657 -4.501 1.00 97.56 71 ASP A N 1
ATOM 549 C CA . ASP A 1 71 ? 5.337 -13.024 -3.795 1.00 97.56 71 ASP A CA 1
ATOM 550 C C . ASP A 1 71 ? 5.978 -11.849 -3.041 1.00 97.56 71 ASP A C 1
ATOM 552 O O . ASP A 1 71 ? 6.777 -12.086 -2.140 1.00 97.56 71 ASP A O 1
ATOM 556 N N . ALA A 1 72 ? 5.587 -10.602 -3.329 1.00 98.12 72 ALA A N 1
ATOM 557 C CA . ALA A 1 72 ? 5.953 -9.456 -2.500 1.00 98.12 72 ALA A CA 1
ATOM 558 C C . ALA A 1 72 ? 5.076 -9.307 -1.245 1.00 98.12 72 ALA A C 1
ATOM 560 O O . ALA A 1 72 ? 5.437 -8.551 -0.346 1.00 98.1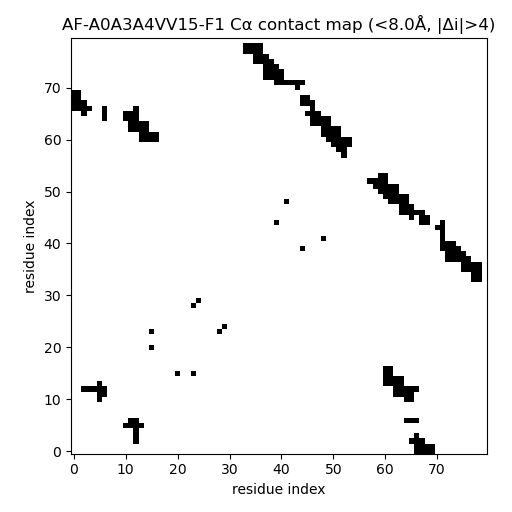2 72 ALA A O 1
ATOM 561 N N . VAL A 1 73 ? 3.937 -10.004 -1.151 1.00 98.12 73 VAL A N 1
ATOM 562 C CA . VAL A 1 73 ? 3.049 -9.946 0.019 1.00 98.12 73 VAL A CA 1
ATOM 563 C C . VAL A 1 73 ? 3.511 -10.967 1.055 1.00 98.12 73 VAL A C 1
ATOM 565 O O . VAL A 1 73 ? 3.347 -12.172 0.876 1.00 98.12 73 VAL A O 1
ATOM 568 N N . ILE A 1 74 ? 4.066 -10.486 2.166 1.00 98.12 74 ILE A N 1
ATOM 569 C CA . ILE A 1 74 ? 4.654 -11.337 3.213 1.00 98.12 74 ILE A CA 1
ATOM 570 C C . ILE A 1 74 ? 3.684 -11.648 4.356 1.00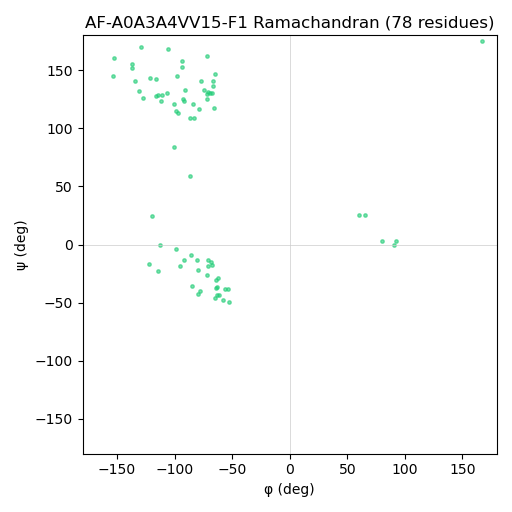 98.12 74 ILE A C 1
ATOM 572 O O . ILE A 1 74 ? 3.899 -12.599 5.110 1.00 98.12 74 ILE A O 1
ATOM 576 N N . ARG A 1 75 ? 2.612 -10.859 4.505 1.00 97.88 75 ARG A N 1
ATOM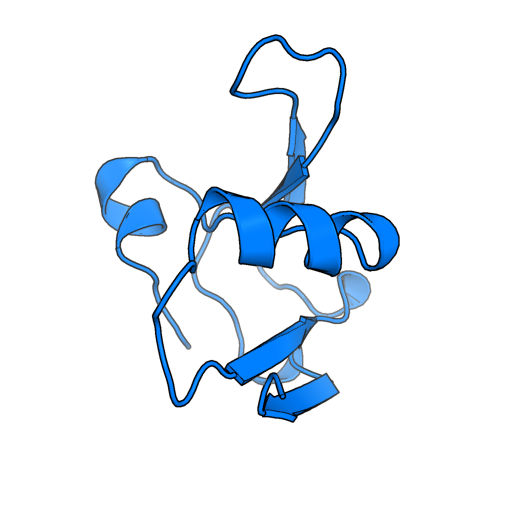 577 C CA . ARG A 1 75 ? 1.560 -11.099 5.500 1.00 97.88 75 ARG A CA 1
ATOM 578 C C . ARG A 1 75 ? 0.230 -10.500 5.047 1.00 97.88 75 ARG A C 1
ATOM 580 O O . ARG A 1 75 ? 0.200 -9.438 4.435 1.00 97.88 75 ARG A O 1
ATOM 587 N N . ALA A 1 76 ? -0.860 -11.181 5.388 1.00 97.00 76 ALA A N 1
ATOM 588 C CA . ALA A 1 76 ? -2.224 -10.687 5.245 1.00 97.00 76 ALA A CA 1
ATOM 589 C C . ALA A 1 76 ? -2.944 -10.836 6.590 1.00 97.00 76 ALA A C 1
ATOM 591 O O . ALA A 1 76 ? -2.961 -11.927 7.165 1.00 97.00 76 ALA A O 1
ATOM 592 N N . THR A 1 77 ? -3.512 -9.750 7.106 1.00 96.12 77 THR A N 1
ATOM 593 C CA . THR A 1 77 ? -4.212 -9.725 8.401 1.00 96.12 77 THR A CA 1
ATOM 594 C C . THR A 1 77 ? -5.531 -8.990 8.279 1.00 96.12 77 THR A C 1
ATOM 596 O O . THR A 1 77 ? -5.591 -7.959 7.621 1.00 96.12 77 THR A O 1
ATOM 599 N N . VAL A 1 78 ? -6.571 -9.483 8.947 1.00 93.50 78 VAL A N 1
ATOM 600 C CA . VAL A 1 78 ? -7.841 -8.757 9.065 1.00 93.50 78 VAL A CA 1
ATOM 601 C C . VAL A 1 78 ? -7.625 -7.532 9.955 1.00 93.50 78 VAL A C 1
ATOM 603 O O . VAL A 1 78 ? -7.040 -7.659 11.034 1.00 93.50 78 VAL A O 1
ATOM 606 N N . CYS A 1 79 ? -8.066 -6.358 9.508 1.00 84.81 79 CYS A N 1
ATOM 607 C CA . CYS A 1 79 ? -8.125 -5.171 10.355 1.00 84.81 79 CYS A CA 1
ATOM 608 C C . CYS A 1 79 ? -9.261 -5.357 11.368 1.00 84.81 79 CYS A C 1
ATOM 610 O O . CYS A 1 79 ? -10.393 -5.639 10.975 1.00 84.81 79 CYS A O 1
ATOM 612 N N . ALA A 1 80 ? -8.939 -5.235 12.655 1.00 66.12 80 ALA A N 1
ATOM 613 C CA . ALA A 1 80 ? -9.905 -5.292 13.751 1.00 66.12 80 ALA A CA 1
ATOM 614 C C . ALA A 1 80 ? -10.531 -3.921 14.033 1.00 66.12 80 ALA A C 1
ATOM 616 O O . ALA A 1 80 ? -9.832 -2.903 13.817 1.00 66.12 80 ALA A O 1
#

pLDDT: mean 94.92, std 4.82, range [66.12, 98.19]

Mean predicted aligned error: 2.77 Å

Secondary structure (DSSP, 8-state):
-B--HHHHHTSSEE---GGGHHHHHHHH-TT--S-EEEEE-GGG-SSEEEEE-TTSSS--EEEEESPBPGGGEEEEEE--